Protein AF-A0A669QR61-F1 (afdb_monomer)

Organism: Phasianus colchicus (NCBI:txid9054)

Structure (mmCIF, N/CA/C/O backbone):
data_AF-A0A669QR61-F1
#
_entry.id   AF-A0A669QR61-F1
#
loop_
_atom_site.group_PDB
_atom_site.id
_atom_site.type_symbol
_atom_site.label_atom_id
_atom_site.label_alt_id
_atom_site.label_comp_id
_atom_site.label_asym_id
_atom_site.label_entity_id
_atom_site.label_seq_id
_atom_site.pdbx_PDB_ins_code
_atom_site.Cartn_x
_atom_site.Cartn_y
_atom_site.Cartn_z
_atom_site.occupancy
_atom_site.B_iso_or_equiv
_atom_site.auth_seq_id
_atom_site.auth_comp_id
_atom_site.auth_asym_id
_atom_site.auth_atom_id
_atom_site.pdbx_PDB_model_num
ATOM 1 N N . THR A 1 1 ? 29.433 -6.232 -8.428 1.00 53.47 1 THR A N 1
ATOM 2 C CA . THR A 1 1 ? 29.428 -6.286 -6.948 1.00 53.47 1 THR A CA 1
ATOM 3 C C . THR A 1 1 ? 30.011 -5.056 -6.243 1.00 53.47 1 THR A C 1
ATOM 5 O O . THR A 1 1 ? 29.269 -4.461 -5.476 1.00 53.47 1 THR A O 1
ATOM 8 N N . ARG A 1 2 ? 31.266 -4.589 -6.436 1.00 50.25 2 ARG A N 1
ATOM 9 C CA . ARG A 1 2 ? 31.785 -3.406 -5.677 1.00 50.25 2 ARG A CA 1
ATOM 10 C C . ARG A 1 2 ? 31.185 -2.045 -6.102 1.00 50.25 2 ARG A C 1
ATOM 12 O O . ARG A 1 2 ? 30.952 -1.204 -5.244 1.00 50.25 2 ARG A O 1
ATOM 19 N N . HIS A 1 3 ? 30.870 -1.848 -7.385 1.00 53.69 3 HIS A N 1
ATOM 20 C CA . HIS A 1 3 ? 30.263 -0.598 -7.882 1.00 53.69 3 HIS A CA 1
ATOM 21 C C . HIS A 1 3 ? 28.772 -0.436 -7.538 1.00 53.69 3 HIS A C 1
ATOM 23 O O . HIS A 1 3 ? 28.269 0.679 -7.498 1.00 53.69 3 HIS A O 1
ATOM 29 N N . GLU A 1 4 ? 28.076 -1.528 -7.229 1.00 57.81 4 GLU A N 1
ATOM 30 C CA . GLU A 1 4 ? 26.629 -1.519 -6.972 1.00 57.81 4 GLU A CA 1
ATOM 31 C C . GLU A 1 4 ? 26.339 -1.061 -5.535 1.00 57.81 4 GLU A C 1
ATOM 33 O O . GLU A 1 4 ? 25.411 -0.300 -5.290 1.00 57.81 4 GLU A O 1
ATOM 38 N N . ASN A 1 5 ? 27.223 -1.398 -4.592 1.00 53.94 5 ASN A N 1
ATOM 39 C CA . ASN A 1 5 ? 27.106 -1.006 -3.185 1.00 53.94 5 ASN A CA 1
ATOM 40 C C . ASN A 1 5 ? 27.369 0.493 -2.926 1.00 53.94 5 ASN A C 1
ATOM 42 O O . ASN A 1 5 ? 26.821 1.055 -1.980 1.00 53.94 5 ASN A O 1
ATOM 46 N N . ILE A 1 6 ? 28.169 1.156 -3.770 1.00 61.19 6 ILE A N 1
ATOM 47 C CA . ILE A 1 6 ? 28.510 2.584 -3.627 1.00 61.19 6 ILE A CA 1
ATOM 48 C C . ILE A 1 6 ? 27.330 3.506 -3.969 1.00 61.19 6 ILE A C 1
ATOM 50 O O . ILE A 1 6 ? 27.200 4.566 -3.363 1.00 61.19 6 ILE A O 1
ATOM 54 N N . PHE A 1 7 ? 26.444 3.099 -4.885 1.00 58.19 7 PHE A N 1
ATOM 55 C CA . PHE A 1 7 ? 25.254 3.881 -5.248 1.00 58.19 7 PHE A CA 1
ATOM 56 C C . PHE A 1 7 ? 24.039 3.555 -4.362 1.00 58.19 7 PHE A C 1
ATOM 58 O O . PHE A 1 7 ? 23.192 4.412 -4.114 1.00 58.19 7 PHE A O 1
ATOM 65 N N . ILE A 1 8 ? 23.985 2.335 -3.816 1.00 65.56 8 ILE A N 1
ATOM 66 C CA . ILE A 1 8 ? 22.932 1.903 -2.886 1.00 65.56 8 ILE A CA 1
ATOM 67 C C . ILE A 1 8 ? 23.012 2.669 -1.561 1.00 65.56 8 ILE A C 1
ATOM 69 O O . ILE A 1 8 ? 21.974 3.041 -1.020 1.00 65.56 8 ILE A O 1
ATOM 73 N N . PHE A 1 9 ? 24.214 2.952 -1.048 1.00 68.50 9 PHE A N 1
ATOM 74 C CA . PHE A 1 9 ? 24.390 3.646 0.233 1.00 68.50 9 PHE A CA 1
ATOM 75 C C . PHE A 1 9 ? 23.688 5.017 0.304 1.00 68.50 9 PHE A C 1
ATOM 77 O O . PHE A 1 9 ? 22.852 5.198 1.191 1.00 68.50 9 PHE A O 1
ATOM 84 N N . PRO A 1 10 ? 23.933 5.971 -0.617 1.00 71.81 10 PRO A N 1
ATOM 85 C CA . PRO A 1 10 ? 23.260 7.267 -0.578 1.00 71.81 10 PRO A CA 1
ATOM 86 C C . PRO A 1 10 ? 21.750 7.133 -0.801 1.00 71.81 10 PRO A C 1
ATOM 88 O O . PRO A 1 10 ? 20.978 7.710 -0.041 1.00 71.81 10 PRO A O 1
ATOM 91 N N . VAL A 1 11 ? 21.303 6.318 -1.763 1.00 70.00 11 VAL A N 1
ATOM 92 C CA . VAL A 1 11 ? 19.867 6.093 -2.025 1.00 70.00 11 VAL A CA 1
ATOM 93 C C . VAL A 1 11 ? 19.151 5.545 -0.788 1.00 70.00 11 VAL A C 1
ATOM 95 O O . VAL A 1 11 ? 18.069 6.011 -0.429 1.00 70.00 11 VAL A O 1
ATOM 98 N N . THR A 1 12 ? 19.776 4.606 -0.082 1.00 75.31 12 THR A N 1
ATOM 99 C CA . THR A 1 12 ? 19.224 4.014 1.142 1.00 75.31 12 THR A CA 1
ATOM 100 C C . THR A 1 12 ? 19.148 5.042 2.268 1.00 75.31 12 THR A C 1
ATOM 102 O O . THR A 1 12 ? 18.155 5.085 2.994 1.00 75.31 12 THR A O 1
ATOM 105 N N . VAL A 1 13 ? 20.152 5.912 2.398 1.00 81.56 13 VAL A N 1
ATOM 106 C CA . VAL A 1 13 ? 20.145 7.001 3.385 1.00 81.56 13 VAL A CA 1
ATOM 107 C C . VAL A 1 13 ? 19.029 8.004 3.083 1.00 81.56 13 VAL A C 1
ATOM 109 O O . VAL A 1 13 ? 18.241 8.310 3.975 1.00 81.56 13 VAL A O 1
ATOM 112 N N . PHE A 1 14 ? 18.880 8.444 1.831 1.00 77.62 14 PHE A N 1
ATOM 113 C CA . PHE A 1 14 ? 17.790 9.343 1.427 1.00 77.62 14 PHE A CA 1
ATOM 114 C C . PHE A 1 14 ? 16.406 8.727 1.666 1.00 77.62 14 PHE A C 1
ATOM 116 O O . PHE A 1 14 ? 15.510 9.403 2.172 1.00 77.62 14 PHE A O 1
ATOM 123 N N . THR A 1 15 ? 16.238 7.436 1.375 1.00 77.44 15 THR A N 1
ATOM 124 C CA . THR A 1 15 ? 14.963 6.733 1.589 1.00 77.44 15 THR A CA 1
ATOM 125 C C . THR A 1 15 ? 14.639 6.599 3.079 1.00 77.44 15 THR A C 1
ATOM 127 O O . THR A 1 15 ? 13.498 6.820 3.478 1.00 77.44 15 THR A O 1
ATOM 130 N N . ASN A 1 16 ? 15.637 6.315 3.924 1.00 81.31 16 ASN A N 1
ATOM 131 C CA . ASN A 1 16 ? 15.458 6.262 5.377 1.00 81.31 16 ASN A CA 1
ATOM 132 C C . ASN A 1 16 ? 15.125 7.637 5.973 1.00 81.31 16 ASN A C 1
ATOM 134 O O . ASN A 1 16 ? 14.221 7.741 6.798 1.00 81.31 16 ASN A O 1
ATOM 138 N N . ILE A 1 17 ? 15.795 8.707 5.534 1.00 85.19 17 ILE A N 1
ATOM 139 C CA . ILE A 1 17 ? 15.485 10.076 5.982 1.00 85.19 17 ILE A CA 1
ATOM 140 C C . ILE A 1 17 ? 14.067 10.479 5.543 1.00 85.19 17 ILE A C 1
ATOM 142 O O . ILE A 1 17 ? 13.308 11.056 6.330 1.00 85.19 17 ILE A O 1
ATOM 146 N N . GLY A 1 18 ? 13.679 10.125 4.313 1.00 80.69 18 GLY A N 1
ATOM 147 C CA . GLY A 1 18 ? 12.317 10.307 3.815 1.00 80.69 18 GLY A CA 1
ATOM 148 C C . GLY A 1 18 ? 11.294 9.555 4.667 1.00 80.69 18 GLY A C 1
ATOM 149 O O . GLY A 1 18 ? 10.307 10.143 5.105 1.00 80.69 18 GLY A O 1
ATOM 150 N N . ALA A 1 19 ? 11.571 8.290 4.993 1.00 78.25 19 ALA A N 1
ATOM 151 C CA . ALA A 1 19 ? 10.719 7.478 5.857 1.00 78.25 19 ALA A CA 1
ATOM 152 C C . ALA A 1 19 ? 10.550 8.107 7.249 1.00 78.25 19 ALA A C 1
ATOM 154 O O . ALA A 1 19 ? 9.427 8.220 7.734 1.00 78.25 19 ALA A O 1
ATOM 155 N N . LEU A 1 20 ? 11.630 8.594 7.865 1.00 82.88 20 LEU A N 1
ATOM 156 C CA . LEU A 1 20 ? 11.567 9.281 9.159 1.00 82.88 20 LEU A CA 1
ATOM 157 C C . LEU A 1 20 ? 10.708 10.549 9.097 1.00 82.88 20 LEU A C 1
ATOM 159 O O . LEU A 1 20 ? 9.864 10.762 9.968 1.00 82.88 20 LEU A O 1
ATOM 163 N N . THR A 1 21 ? 10.869 11.355 8.046 1.00 82.25 21 THR A N 1
ATOM 164 C CA . THR A 1 21 ? 10.063 12.569 7.843 1.00 82.25 21 THR A CA 1
ATOM 165 C C . THR A 1 21 ? 8.577 12.229 7.737 1.00 82.25 21 THR A C 1
ATOM 167 O O . THR A 1 21 ? 7.747 12.869 8.384 1.00 82.25 21 THR A O 1
ATOM 170 N N . ILE A 1 22 ? 8.237 11.183 6.981 1.00 82.31 22 ILE A N 1
ATOM 171 C CA . ILE A 1 22 ? 6.857 10.711 6.817 1.00 82.31 22 ILE A CA 1
ATOM 172 C C . ILE A 1 22 ? 6.283 10.235 8.158 1.00 82.31 22 ILE A C 1
ATOM 174 O O . ILE A 1 22 ? 5.178 10.641 8.508 1.00 82.31 22 ILE A O 1
ATOM 178 N N . LEU A 1 23 ? 7.043 9.454 8.935 1.00 80.31 23 LEU A N 1
ATOM 179 C CA . LEU A 1 23 ? 6.626 8.928 10.244 1.00 80.31 23 LEU A CA 1
ATOM 180 C C . LEU A 1 23 ? 6.312 10.036 11.260 1.00 80.31 23 LEU A C 1
ATOM 182 O O . LEU A 1 23 ? 5.326 9.956 12.001 1.00 80.31 23 LEU A O 1
ATOM 186 N N . ILE A 1 24 ? 7.157 11.067 11.311 1.00 84.19 24 ILE A N 1
ATOM 187 C CA . ILE A 1 24 ? 6.979 12.205 12.222 1.00 84.19 24 ILE A CA 1
ATOM 188 C C . ILE A 1 24 ? 5.772 13.034 11.779 1.00 84.19 24 ILE A C 1
ATOM 190 O O . ILE A 1 24 ? 4.916 13.380 12.595 1.00 84.19 24 ILE A O 1
ATOM 194 N N . SER A 1 25 ? 5.660 13.287 10.475 1.00 81.94 25 SER A N 1
ATOM 195 C CA . SER A 1 25 ? 4.587 14.104 9.912 1.00 81.94 25 SER A CA 1
ATOM 196 C C . SER A 1 25 ? 3.224 13.413 10.064 1.00 81.94 25 SER A C 1
ATOM 198 O O . SER A 1 25 ? 2.237 14.066 10.406 1.00 81.94 25 SER A O 1
ATOM 200 N N . SER A 1 26 ? 3.147 12.091 9.877 1.00 80.19 26 SER A N 1
ATOM 201 C CA . SER A 1 26 ? 1.897 11.338 10.044 1.00 80.19 26 SER A CA 1
ATOM 202 C C . SER A 1 26 ? 1.437 11.292 11.505 1.00 80.19 26 SER A C 1
ATOM 204 O O . SER A 1 26 ? 0.236 11.326 11.774 1.00 80.19 26 SER A O 1
ATOM 206 N N . ARG A 1 27 ? 2.374 11.262 12.465 1.00 78.19 27 ARG A N 1
ATOM 207 C CA . ARG A 1 27 ? 2.067 11.356 13.905 1.00 78.19 27 ARG A CA 1
ATOM 208 C C . ARG A 1 27 ? 1.606 12.751 14.315 1.00 78.19 27 ARG A C 1
ATOM 210 O O . ARG A 1 27 ? 0.655 12.856 15.083 1.00 78.19 27 ARG A O 1
ATOM 217 N N . LEU A 1 28 ? 2.238 13.799 13.784 1.00 82.69 28 LEU A N 1
ATOM 218 C CA . LEU A 1 28 ? 1.804 15.188 13.977 1.00 82.69 28 LEU A CA 1
ATOM 219 C C . LEU A 1 28 ? 0.378 15.392 13.471 1.00 82.69 28 LEU A C 1
ATOM 221 O O . LEU A 1 28 ? -0.448 15.954 14.187 1.00 82.69 28 LEU A O 1
ATOM 225 N N . LEU A 1 29 ? 0.065 14.862 12.286 1.00 77.56 29 LEU A N 1
ATOM 226 C CA . LEU A 1 29 ? -1.304 14.841 11.781 1.00 77.56 29 LEU A CA 1
ATOM 227 C C . LEU A 1 29 ? -2.243 14.081 12.709 1.00 77.56 29 LEU A C 1
ATOM 229 O O . LEU A 1 29 ? -3.315 14.590 12.983 1.00 77.56 29 LEU A O 1
ATOM 233 N N . CYS A 1 30 ? -1.864 12.902 13.210 1.00 71.19 30 CYS A N 1
ATOM 234 C CA . CYS A 1 30 ? -2.707 12.141 14.136 1.00 71.19 30 CYS A CA 1
ATOM 235 C C . CYS A 1 30 ? -2.998 12.924 15.427 1.00 71.19 30 CYS A C 1
ATOM 237 O O . CYS A 1 30 ? -4.131 12.917 15.899 1.00 71.19 30 CYS A O 1
ATOM 239 N N . GLY A 1 31 ? -2.002 13.628 15.975 1.00 74.00 31 GLY A N 1
ATOM 240 C CA . GLY A 1 31 ? -2.170 14.476 17.158 1.00 74.00 31 GLY A CA 1
ATOM 241 C C . GLY A 1 31 ? -3.054 15.696 16.890 1.00 74.00 31 GLY A C 1
ATOM 242 O O . GLY A 1 31 ? -3.959 15.988 17.668 1.00 74.00 31 GLY A O 1
ATOM 243 N N . TRP A 1 32 ? -2.851 16.368 15.755 1.00 71.81 32 TRP A N 1
ATOM 244 C CA . TRP A 1 32 ? -3.702 17.479 15.321 1.00 71.81 32 TRP A CA 1
ATOM 245 C C . TRP A 1 32 ? -5.141 17.028 15.040 1.00 71.81 32 TRP A C 1
ATOM 247 O O . TRP A 1 32 ? -6.105 17.696 15.405 1.00 71.81 32 TRP A O 1
ATOM 257 N N . TYR A 1 33 ? -5.288 15.865 14.415 1.00 67.75 33 TYR A N 1
ATOM 258 C CA . TYR A 1 33 ? -6.562 15.265 14.054 1.00 67.75 33 TYR A CA 1
ATOM 259 C C . TYR A 1 33 ? -7.346 14.809 15.291 1.00 67.75 33 TYR A C 1
ATOM 261 O O . TYR A 1 33 ? -8.545 15.062 15.372 1.00 67.75 33 TYR A O 1
AT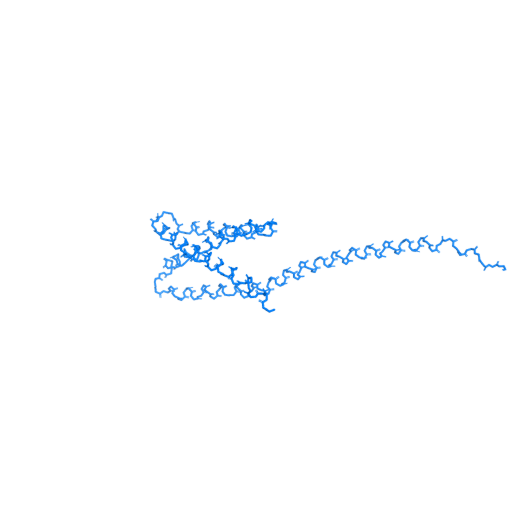OM 269 N N . ALA A 1 34 ? -6.675 14.223 16.290 1.00 64.94 34 ALA A N 1
ATOM 270 C CA . ALA A 1 34 ? -7.278 13.895 17.584 1.00 64.94 34 ALA A CA 1
ATOM 271 C C . ALA A 1 34 ? -7.785 15.148 18.319 1.00 64.94 34 ALA A C 1
ATOM 273 O O . ALA A 1 34 ? -8.842 15.115 18.943 1.00 64.94 34 ALA A O 1
ATOM 274 N N . ASN A 1 35 ? -7.069 16.271 18.191 1.00 69.56 35 ASN A N 1
ATOM 275 C CA . ASN A 1 35 ? -7.470 17.549 18.776 1.00 69.56 35 ASN A CA 1
ATOM 276 C C . ASN A 1 35 ? -8.667 18.199 18.061 1.00 69.56 35 ASN A C 1
ATOM 278 O O . ASN A 1 35 ? -9.338 19.049 18.640 1.00 69.56 35 ASN A O 1
ATOM 282 N N . LEU A 1 36 ? -8.943 17.831 16.805 1.00 58.78 36 LEU A N 1
ATOM 283 C CA . LEU A 1 36 ? -9.981 18.502 16.032 1.00 58.78 36 LEU A CA 1
ATOM 284 C C . LEU A 1 36 ? -11.399 18.113 16.443 1.00 58.78 36 LEU A C 1
ATOM 286 O O . LEU A 1 36 ? -12.259 18.948 16.228 1.00 58.78 36 LEU A O 1
ATOM 290 N N . HIS A 1 37 ? -11.665 16.941 17.040 1.00 56.78 37 HIS A N 1
ATOM 291 C CA . HIS A 1 37 ? -12.984 16.526 17.583 1.00 56.78 37 HIS A CA 1
ATOM 292 C C . HIS A 1 37 ? -14.220 16.897 16.713 1.00 56.78 37 HIS A C 1
ATOM 294 O O . HIS A 1 37 ? -15.345 17.005 17.201 1.00 56.78 37 HIS A O 1
ATOM 300 N N . LEU A 1 38 ? -14.018 17.127 15.411 1.00 47.25 38 LEU A N 1
ATOM 301 C CA . LEU A 1 38 ? -14.941 17.842 14.537 1.00 47.25 38 LEU A CA 1
ATOM 302 C C . LEU A 1 38 ? -15.287 16.932 13.374 1.00 47.25 38 LEU A C 1
ATOM 304 O O . LEU A 1 38 ? -14.495 16.725 12.457 1.00 47.25 38 LEU A O 1
ATOM 308 N N . THR A 1 39 ? -16.535 16.470 13.420 1.00 51.50 39 THR A N 1
ATOM 309 C CA . THR A 1 39 ? -17.242 15.638 12.438 1.00 51.50 39 THR A CA 1
ATOM 310 C C . THR A 1 39 ? -16.823 14.168 12.414 1.00 51.50 39 THR A C 1
ATOM 312 O O . THR A 1 39 ? -15.686 13.818 12.702 1.00 51.50 39 THR A O 1
ATOM 315 N N . LYS A 1 40 ? -17.794 13.284 12.134 1.00 59.78 40 LYS A N 1
ATOM 316 C CA . LYS A 1 40 ? -17.652 11.821 12.210 1.00 59.78 40 LYS A CA 1
ATOM 317 C C . LYS A 1 40 ? -16.335 11.370 11.570 1.00 59.78 40 LYS A C 1
ATOM 319 O O . LYS A 1 40 ? -16.193 11.480 10.353 1.00 59.78 40 LYS A O 1
ATOM 324 N N . THR A 1 41 ? -15.435 10.792 12.369 1.00 65.62 41 THR A N 1
ATOM 325 C CA . THR A 1 41 ? -14.126 10.231 11.974 1.00 65.62 41 THR A CA 1
ATOM 326 C C . THR A 1 41 ? -14.204 9.364 10.707 1.00 65.62 41 THR A C 1
ATOM 328 O O . THR A 1 41 ? -13.289 9.339 9.887 1.00 65.62 41 THR A O 1
ATOM 331 N N . ILE A 1 42 ? -15.358 8.727 10.494 1.00 67.12 42 ILE A N 1
ATOM 332 C CA . ILE A 1 42 ? -15.708 7.923 9.316 1.00 67.12 42 ILE A CA 1
ATOM 333 C C . ILE A 1 42 ? -15.662 8.714 7.990 1.00 67.12 42 ILE A C 1
ATOM 335 O O . ILE A 1 42 ? -15.241 8.176 6.964 1.00 67.12 42 ILE A O 1
ATOM 339 N N . HIS A 1 43 ? -16.080 9.983 7.971 1.00 75.69 43 HIS A N 1
ATOM 340 C CA . HIS A 1 43 ? -16.152 10.773 6.736 1.00 75.69 43 HIS A CA 1
ATOM 341 C C . HIS A 1 43 ? -14.759 11.166 6.231 1.00 75.69 43 HIS A C 1
ATOM 343 O O . HIS A 1 43 ? -14.463 11.073 5.042 1.00 75.69 43 HIS A O 1
ATOM 349 N N . LEU A 1 44 ? -13.873 11.544 7.149 1.00 71.00 44 LEU A N 1
ATOM 350 C CA . LEU A 1 44 ? -12.477 11.853 6.846 1.00 71.00 44 LEU A CA 1
ATOM 351 C C . LEU A 1 44 ? -11.687 10.603 6.442 1.00 71.00 44 LEU A C 1
ATOM 353 O O . LEU A 1 44 ? -10.920 10.674 5.486 1.00 71.00 44 LEU A O 1
ATOM 357 N N . LEU A 1 45 ? -11.940 9.450 7.073 1.00 74.31 45 LEU A N 1
ATOM 358 C CA . LEU A 1 45 ? -11.374 8.165 6.641 1.00 74.31 45 LEU A CA 1
ATOM 359 C C . LEU A 1 45 ? -11.753 7.845 5.184 1.00 74.31 45 LEU A C 1
ATOM 361 O O . LEU A 1 45 ? -10.916 7.426 4.388 1.00 74.31 45 LEU A O 1
ATOM 365 N N . THR A 1 46 ? -13.013 8.080 4.814 1.00 81.06 46 THR A N 1
ATOM 366 C CA . THR A 1 46 ? -13.484 7.848 3.441 1.00 81.06 46 THR A CA 1
ATOM 367 C C . THR A 1 46 ? -12.788 8.785 2.451 1.00 81.06 46 THR A C 1
ATOM 369 O O . THR A 1 46 ? -12.351 8.337 1.394 1.00 81.06 46 THR A O 1
ATOM 372 N N . MET A 1 47 ? -12.614 10.062 2.810 1.00 82.38 47 MET A N 1
ATOM 373 C CA . MET A 1 47 ? -11.908 11.050 1.984 1.00 82.38 47 MET A CA 1
ATOM 374 C C . MET A 1 47 ? -10.427 10.707 1.763 1.00 82.38 47 MET A C 1
ATOM 376 O O . MET A 1 47 ? -9.910 10.894 0.662 1.00 82.38 47 MET A O 1
ATOM 380 N N . THR A 1 48 ? -9.718 10.194 2.774 1.00 80.81 48 THR A N 1
ATOM 381 C CA . THR A 1 48 ? -8.306 9.818 2.595 1.00 80.81 48 THR A CA 1
ATOM 382 C C . THR A 1 48 ? -8.157 8.543 1.772 1.00 80.81 48 THR A C 1
ATOM 384 O O . THR A 1 48 ? -7.261 8.467 0.931 1.00 80.81 48 THR A O 1
ATOM 387 N N . ILE A 1 49 ? -9.052 7.565 1.942 1.00 83.81 49 ILE A N 1
ATOM 388 C CA . ILE A 1 49 ? -9.048 6.329 1.146 1.00 83.81 49 ILE A CA 1
ATOM 389 C C . ILE A 1 49 ? -9.299 6.636 -0.335 1.00 83.81 49 ILE A C 1
ATOM 391 O O . ILE A 1 49 ? -8.574 6.127 -1.190 1.00 83.81 49 ILE A O 1
ATOM 395 N N . THR A 1 50 ? -10.263 7.503 -0.658 1.00 86.88 50 THR A N 1
ATOM 396 C CA . THR A 1 50 ? -10.530 7.881 -2.056 1.00 86.88 50 THR A CA 1
ATOM 397 C C . THR A 1 50 ? -9.354 8.633 -2.681 1.00 86.88 50 THR A C 1
ATOM 399 O O . THR A 1 50 ? -9.007 8.360 -3.832 1.00 86.88 50 THR A O 1
ATOM 402 N N . LEU A 1 51 ? -8.676 9.509 -1.931 1.00 84.50 51 LEU A N 1
ATOM 403 C CA . LEU A 1 51 ? -7.448 10.183 -2.378 1.00 84.50 51 LEU A CA 1
ATOM 404 C C . LEU A 1 51 ? -6.305 9.194 -2.666 1.00 84.50 51 LEU A C 1
ATOM 406 O O . LEU A 1 51 ? -5.638 9.303 -3.699 1.00 84.50 51 LEU A O 1
ATOM 410 N N . ILE A 1 52 ? -6.101 8.207 -1.789 1.00 83.56 52 ILE A N 1
ATOM 411 C CA . ILE A 1 52 ? -5.089 7.146 -1.938 1.00 83.56 52 ILE A CA 1
ATOM 412 C C . ILE A 1 52 ? -5.377 6.303 -3.187 1.00 83.56 52 ILE A C 1
ATOM 414 O O . ILE A 1 52 ? -4.479 6.083 -4.003 1.00 83.56 52 ILE A O 1
ATOM 418 N N . SER A 1 53 ? -6.628 5.879 -3.382 1.00 83.12 53 SER A N 1
ATOM 419 C CA . SER A 1 53 ? -7.039 5.103 -4.558 1.00 83.12 53 SER A CA 1
ATOM 420 C C . SER A 1 53 ? -6.908 5.895 -5.860 1.00 83.12 53 SER A C 1
ATOM 422 O O . SER A 1 53 ? -6.413 5.365 -6.854 1.00 83.12 53 SER A O 1
ATOM 424 N N . THR A 1 54 ? -7.289 7.174 -5.853 1.00 84.50 54 THR A N 1
ATOM 425 C CA . THR A 1 54 ? -7.173 8.046 -7.033 1.00 84.50 54 THR A CA 1
ATOM 426 C C . THR A 1 54 ? -5.708 8.266 -7.408 1.00 84.50 54 THR A C 1
ATOM 428 O O . THR A 1 54 ? -5.344 8.171 -8.579 1.00 84.50 54 THR A O 1
ATOM 431 N N . SER A 1 55 ? -4.841 8.474 -6.413 1.00 77.94 55 SER A N 1
ATOM 432 C CA . SER A 1 55 ? -3.394 8.618 -6.629 1.00 77.94 55 SER A CA 1
ATOM 433 C C . SER A 1 55 ? -2.780 7.353 -7.237 1.00 77.94 55 SER A C 1
ATOM 435 O O . SER A 1 55 ? -1.909 7.442 -8.100 1.00 77.94 55 SER A O 1
ATOM 437 N N . LEU A 1 56 ? -3.270 6.173 -6.843 1.00 74.25 56 LEU A N 1
ATOM 438 C CA . LEU A 1 56 ? -2.807 4.895 -7.380 1.00 74.25 56 LEU A CA 1
ATOM 439 C C . LEU A 1 56 ? -3.226 4.676 -8.844 1.00 74.25 56 LEU A C 1
ATOM 441 O O . LEU A 1 56 ? -2.450 4.115 -9.613 1.00 74.25 56 LEU A O 1
ATOM 445 N N . MET A 1 57 ? -4.405 5.155 -9.259 1.00 76.75 57 MET A N 1
ATOM 446 C CA . MET A 1 57 ? -4.792 5.153 -10.681 1.00 76.75 57 MET A CA 1
ATOM 447 C C . MET A 1 57 ? -4.007 6.165 -11.519 1.00 76.75 57 MET A C 1
ATOM 449 O O . MET A 1 57 ? -3.865 5.971 -12.723 1.00 76.75 57 MET A O 1
ATOM 453 N N . LEU A 1 58 ? -3.484 7.228 -10.904 1.00 72.88 58 LEU A N 1
ATOM 454 C CA . LEU A 1 58 ? -2.701 8.248 -11.600 1.00 72.88 58 LEU A CA 1
ATOM 455 C C . LEU A 1 58 ? -1.228 7.841 -11.796 1.00 72.88 58 LEU A C 1
ATOM 457 O O . LEU A 1 58 ? -0.562 8.355 -12.693 1.00 72.88 58 LEU A O 1
ATOM 461 N N . LEU A 1 59 ? -0.732 6.877 -11.010 1.00 66.44 59 LEU A N 1
ATOM 462 C CA . LEU A 1 59 ? 0.611 6.295 -11.138 1.00 66.44 59 LEU A CA 1
ATOM 463 C C . LEU A 1 59 ? 0.948 5.766 -12.549 1.00 66.44 59 LEU A C 1
ATOM 465 O O . LEU A 1 59 ? 1.997 6.146 -13.064 1.00 66.44 59 LEU A O 1
ATOM 469 N N . PRO A 1 60 ? 0.111 4.939 -13.213 1.00 66.25 60 PRO A N 1
ATOM 470 C CA . PRO A 1 60 ? 0.383 4.464 -14.575 1.00 66.25 60 PRO A CA 1
ATOM 471 C C . PRO A 1 60 ? 0.346 5.567 -15.647 1.00 66.25 60 PRO A C 1
ATOM 473 O O . PRO A 1 60 ? 0.761 5.317 -16.775 1.00 66.25 60 PRO A O 1
ATOM 476 N N . LEU A 1 61 ? -0.136 6.772 -15.320 1.00 63.53 61 LEU A N 1
ATOM 477 C CA . LEU A 1 61 ? -0.207 7.912 -16.241 1.00 63.53 61 LEU A CA 1
ATOM 478 C C . LEU A 1 61 ? 0.995 8.871 -16.098 1.00 63.53 61 LEU A C 1
ATOM 480 O O . LEU A 1 61 ? 1.219 9.729 -16.953 1.00 63.53 61 LEU A O 1
ATOM 484 N N . ALA A 1 62 ? 1.781 8.745 -15.025 1.00 65.88 62 ALA A N 1
ATOM 485 C CA . ALA A 1 62 ? 2.885 9.648 -14.723 1.00 65.88 62 ALA A CA 1
ATOM 486 C C . ALA A 1 62 ? 4.176 9.250 -15.467 1.00 65.88 62 ALA A C 1
ATOM 488 O O . ALA A 1 62 ? 4.889 8.340 -15.060 1.00 65.88 62 ALA A O 1
ATOM 489 N N . ASN A 1 63 ? 4.524 9.996 -16.521 1.00 69.06 63 ASN A N 1
ATOM 490 C CA . ASN A 1 63 ? 5.742 9.774 -17.321 1.00 69.06 63 ASN A CA 1
ATOM 491 C C . ASN A 1 63 ? 7.031 10.403 -16.737 1.00 69.06 63 ASN A C 1
ATOM 493 O O . ASN A 1 63 ? 8.103 10.238 -17.312 1.00 69.06 63 ASN A O 1
ATOM 497 N N . ASN A 1 64 ? 6.960 11.129 -15.610 1.00 78.25 64 ASN A N 1
ATOM 498 C CA . ASN A 1 64 ? 8.090 11.886 -15.048 1.00 78.25 64 ASN A CA 1
ATOM 499 C C . ASN A 1 64 ? 8.521 11.370 -13.663 1.00 78.25 64 ASN A C 1
ATOM 501 O O . ASN A 1 64 ? 7.708 11.314 -12.737 1.00 78.25 64 ASN A O 1
ATOM 505 N N . TYR A 1 65 ? 9.824 11.106 -13.487 1.00 73.00 65 TYR A N 1
ATOM 506 C CA . TYR A 1 65 ? 10.416 10.621 -12.227 1.00 73.00 65 TYR A CA 1
ATOM 507 C C . TYR A 1 65 ? 10.174 11.554 -11.031 1.00 73.00 65 TYR A C 1
ATOM 509 O O . TYR A 1 65 ? 9.847 11.090 -9.941 1.00 73.00 65 TYR A O 1
ATOM 517 N N . LEU A 1 66 ? 10.298 12.872 -11.231 1.00 73.19 66 LEU A N 1
ATOM 518 C CA . LEU A 1 66 ? 10.075 13.866 -10.173 1.00 73.19 66 LEU A CA 1
ATOM 519 C C . LEU A 1 66 ? 8.623 13.883 -9.692 1.00 73.19 66 LEU A C 1
ATOM 521 O O . LEU A 1 66 ? 8.370 13.911 -8.490 1.00 73.19 66 LEU A O 1
ATOM 525 N N . SER A 1 67 ? 7.667 13.822 -10.622 1.00 74.81 67 SER A N 1
ATOM 526 C CA . SER A 1 67 ? 6.247 13.749 -10.282 1.00 74.81 67 SER A CA 1
ATOM 527 C C . SER A 1 67 ? 5.958 12.480 -9.487 1.00 74.81 67 SER A C 1
ATOM 529 O O . SER A 1 67 ? 5.343 12.553 -8.428 1.00 74.81 67 SER A O 1
ATOM 531 N N . LEU A 1 68 ? 6.472 11.334 -9.941 1.00 71.50 68 LEU A N 1
ATOM 532 C CA . LEU A 1 68 ? 6.294 10.052 -9.262 1.00 71.50 68 LEU A CA 1
ATOM 533 C C . LEU A 1 68 ? 6.844 10.073 -7.824 1.00 71.50 68 LEU A C 1
ATOM 535 O O . LEU A 1 68 ? 6.177 9.586 -6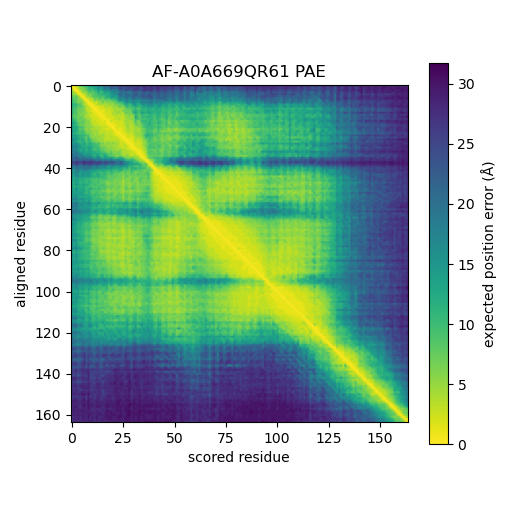.911 1.00 71.50 68 LEU A O 1
ATOM 539 N N . ALA A 1 69 ? 8.022 10.672 -7.611 1.00 76.00 69 ALA A N 1
ATOM 540 C CA . ALA A 1 69 ? 8.657 10.794 -6.297 1.00 76.00 69 ALA A CA 1
ATOM 541 C C . ALA A 1 69 ? 7.839 11.663 -5.324 1.00 76.00 69 ALA A C 1
ATOM 543 O O . ALA A 1 69 ? 7.641 11.295 -4.166 1.00 76.00 69 ALA A O 1
ATOM 544 N N . ILE A 1 70 ? 7.308 12.793 -5.799 1.00 79.25 70 ILE A N 1
ATOM 545 C CA . ILE A 1 70 ? 6.447 13.664 -4.988 1.00 79.25 70 ILE A CA 1
ATOM 546 C C . ILE A 1 70 ? 5.133 12.942 -4.655 1.00 79.25 70 ILE A C 1
ATOM 548 O O . ILE A 1 70 ? 4.731 12.904 -3.491 1.00 79.25 70 ILE A O 1
ATOM 552 N N . PHE A 1 71 ? 4.496 12.305 -5.643 1.00 78.81 71 PHE A N 1
ATOM 553 C CA . PHE A 1 71 ? 3.247 11.566 -5.438 1.00 78.81 71 PHE A CA 1
ATOM 554 C C . PHE A 1 71 ? 3.405 10.402 -4.460 1.00 78.81 71 PHE A C 1
ATOM 556 O O . PHE A 1 71 ? 2.537 10.205 -3.615 1.00 78.81 71 PHE A O 1
ATOM 563 N N . THR A 1 72 ? 4.509 9.657 -4.524 1.00 76.69 72 THR A N 1
ATOM 564 C CA . THR A 1 72 ? 4.776 8.557 -3.580 1.00 76.69 72 THR A CA 1
ATOM 565 C C . THR A 1 72 ? 5.044 9.057 -2.162 1.00 76.69 72 THR A C 1
ATOM 567 O O . THR A 1 72 ? 4.579 8.429 -1.211 1.00 76.69 72 THR A O 1
ATOM 570 N N . GLY A 1 73 ? 5.703 10.209 -2.002 1.00 79.94 73 GLY A N 1
ATOM 571 C CA . GLY A 1 73 ? 5.850 10.870 -0.701 1.00 79.94 73 GLY A CA 1
ATOM 572 C C . GLY A 1 73 ? 4.502 11.263 -0.085 1.00 79.94 73 GLY A C 1
ATOM 573 O O . GLY A 1 73 ? 4.207 10.893 1.054 1.00 79.94 73 GLY A O 1
ATOM 574 N N . PHE A 1 74 ? 3.645 11.943 -0.855 1.00 81.00 74 PHE A N 1
ATOM 575 C CA . PHE A 1 74 ? 2.287 12.295 -0.417 1.00 81.00 74 PHE A CA 1
ATOM 576 C C . PHE A 1 74 ? 1.433 11.057 -0.132 1.00 81.00 74 PHE A C 1
ATOM 578 O O . PHE A 1 74 ? 0.776 10.985 0.906 1.00 81.00 74 PHE A O 1
ATOM 585 N N . TYR A 1 75 ? 1.479 10.058 -1.011 1.00 80.75 75 TYR A N 1
ATOM 586 C CA . TYR A 1 75 ? 0.784 8.788 -0.828 1.00 80.75 75 TYR A CA 1
ATOM 587 C C . TYR A 1 75 ? 1.203 8.098 0.477 1.00 80.75 75 TYR A C 1
ATOM 589 O O . TYR A 1 75 ? 0.339 7.684 1.247 1.00 80.75 75 TYR A O 1
ATOM 597 N N . GLY A 1 76 ? 2.507 8.024 0.771 1.00 81.81 76 GLY A N 1
ATOM 598 C CA . GLY A 1 76 ? 3.026 7.425 2.004 1.00 81.81 76 GLY A CA 1
ATOM 599 C C . GLY A 1 76 ? 2.564 8.157 3.266 1.00 81.81 76 GLY A C 1
ATOM 600 O O . GLY A 1 76 ? 2.210 7.523 4.261 1.00 81.81 76 GLY A O 1
ATOM 601 N N . PHE A 1 77 ? 2.491 9.485 3.203 1.00 82.44 77 PHE A N 1
ATOM 602 C CA . PHE A 1 77 ? 1.980 10.320 4.285 1.00 82.44 77 PHE A CA 1
ATOM 603 C C . PHE A 1 77 ? 0.484 10.098 4.551 1.00 82.44 77 PHE A C 1
ATOM 605 O O . PHE A 1 77 ? 0.107 9.768 5.678 1.00 82.44 77 PHE A O 1
ATOM 612 N N . PHE A 1 78 ? -0.362 10.185 3.518 1.00 82.19 78 PHE A N 1
ATOM 613 C CA . PHE A 1 78 ? -1.804 9.931 3.642 1.00 82.19 78 PHE A CA 1
ATOM 614 C C . PHE A 1 78 ? -2.106 8.498 4.077 1.00 82.19 78 PHE A C 1
ATOM 616 O O . PHE A 1 78 ? -3.011 8.263 4.884 1.00 82.19 78 PHE A O 1
ATOM 623 N N . PHE A 1 79 ? -1.339 7.538 3.564 1.00 83.38 79 PHE A N 1
ATOM 624 C CA . PHE A 1 79 ? -1.438 6.145 3.962 1.00 83.38 79 PHE A CA 1
ATOM 625 C C . PHE A 1 79 ? -1.132 5.978 5.460 1.00 83.38 79 PHE A C 1
ATOM 627 O O . PHE A 1 79 ? -1.937 5.379 6.173 1.00 83.38 79 PHE A O 1
ATOM 634 N N . GLY A 1 80 ? -0.048 6.577 5.967 1.00 82.44 80 GLY A N 1
ATOM 635 C CA . GLY A 1 80 ? 0.306 6.537 7.392 1.00 82.44 80 GLY A CA 1
ATOM 636 C C . GLY A 1 80 ? -0.774 7.126 8.307 1.00 82.44 80 GLY A C 1
ATOM 637 O O . GLY A 1 80 ? -1.128 6.518 9.318 1.00 82.44 80 GLY A O 1
ATOM 638 N N . THR A 1 81 ? -1.360 8.264 7.927 1.00 82.94 81 THR A N 1
ATOM 639 C CA . THR A 1 81 ? -2.475 8.872 8.673 1.00 82.94 81 THR A CA 1
ATOM 640 C C . THR A 1 81 ? -3.733 8.007 8.630 1.00 82.94 81 THR A C 1
ATOM 642 O O . THR A 1 81 ? -4.380 7.822 9.657 1.00 82.94 81 THR A O 1
ATOM 645 N N . THR A 1 82 ? -4.062 7.423 7.475 1.00 82.69 82 THR A N 1
ATOM 646 C CA . THR A 1 82 ? -5.229 6.536 7.327 1.00 82.69 82 THR A CA 1
ATOM 647 C C . THR A 1 82 ? -5.100 5.298 8.211 1.00 82.69 82 THR A C 1
ATOM 649 O O . THR A 1 82 ? -6.077 4.909 8.847 1.00 82.69 82 THR A O 1
ATOM 652 N N . VAL A 1 83 ? -3.900 4.709 8.311 1.00 83.25 83 VAL A N 1
ATOM 653 C CA . VAL A 1 83 ? -3.651 3.595 9.238 1.00 83.25 83 VAL A CA 1
ATOM 654 C C . VAL A 1 83 ? -3.889 4.038 10.681 1.00 83.25 83 VAL A C 1
ATOM 656 O O . VAL A 1 83 ? -4.616 3.353 11.388 1.00 83.25 83 VAL A O 1
ATOM 659 N N . ALA A 1 84 ? -3.360 5.189 11.108 1.00 82.81 84 ALA A N 1
ATOM 660 C CA . ALA A 1 84 ? -3.567 5.687 12.471 1.00 82.81 84 ALA A CA 1
ATOM 661 C C . ALA A 1 84 ? -5.058 5.903 12.801 1.00 82.81 84 ALA A C 1
ATOM 663 O O . ALA A 1 84 ? -5.533 5.419 13.826 1.00 82.81 84 ALA A O 1
ATOM 664 N N . VAL A 1 85 ? -5.812 6.540 11.898 1.00 80.31 85 VAL A N 1
ATOM 665 C CA . VAL A 1 85 ? -7.261 6.761 12.059 1.00 80.31 85 VAL A CA 1
ATOM 666 C C . VAL A 1 85 ? -8.029 5.440 12.095 1.00 80.31 85 VAL A C 1
ATOM 668 O O . VAL A 1 85 ? -8.974 5.305 12.867 1.00 80.31 85 VAL A O 1
ATOM 671 N N . HIS A 1 86 ? -7.624 4.447 11.299 1.00 80.56 86 HIS A N 1
ATOM 672 C CA . HIS A 1 86 ? -8.266 3.134 11.293 1.00 80.56 86 HIS A CA 1
ATOM 673 C C . HIS A 1 86 ? -8.169 2.442 12.659 1.00 80.56 86 HIS A C 1
ATOM 675 O O . HIS A 1 86 ? -9.155 1.888 13.136 1.00 80.56 86 HIS A O 1
ATOM 681 N N . ILE A 1 87 ? -7.004 2.532 13.311 1.00 84.06 87 ILE A N 1
ATOM 682 C CA . ILE A 1 87 ?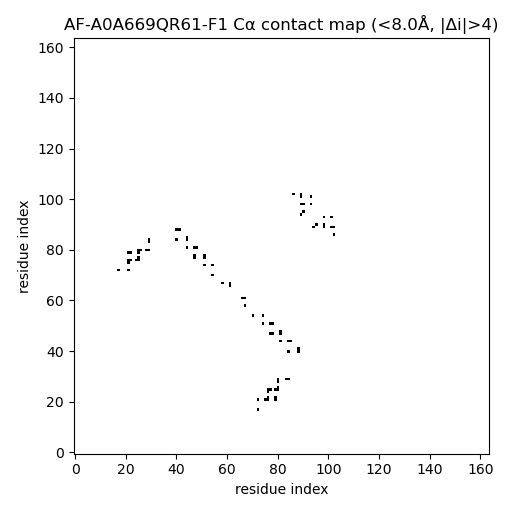 -6.791 2.011 14.666 1.00 84.06 87 ILE A CA 1
ATOM 683 C C . ILE A 1 87 ? -7.686 2.749 15.677 1.00 84.06 87 ILE A C 1
ATOM 685 O O . ILE A 1 87 ? -8.326 2.104 16.503 1.00 84.06 87 ILE A O 1
ATOM 689 N N . THR A 1 88 ? -7.792 4.080 15.583 1.00 82.56 88 THR A N 1
ATOM 690 C CA . THR A 1 88 ? -8.668 4.881 16.458 1.00 82.56 88 THR A CA 1
ATOM 691 C C . THR A 1 88 ? -10.145 4.518 16.291 1.00 82.56 88 THR A C 1
ATOM 693 O O . THR A 1 88 ? -10.825 4.268 17.281 1.00 82.56 88 THR A O 1
ATOM 696 N N . VAL A 1 89 ? -10.637 4.423 15.052 1.00 81.25 89 VAL A N 1
ATOM 697 C CA . VAL A 1 89 ? -12.035 4.047 14.769 1.00 81.25 89 VAL A CA 1
ATOM 698 C C . VAL A 1 89 ? -12.332 2.632 15.255 1.00 81.25 89 VAL A C 1
ATOM 700 O O . VAL A 1 89 ? -13.397 2.388 15.815 1.00 81.25 89 VAL A O 1
ATOM 703 N N . LEU A 1 90 ? -11.400 1.694 15.069 1.00 82.44 90 LEU A N 1
ATOM 704 C CA . LEU A 1 90 ? -11.589 0.326 15.539 1.00 82.44 90 LEU A CA 1
ATOM 705 C C . LEU A 1 90 ? -11.670 0.264 17.072 1.00 82.44 90 LEU A C 1
ATOM 707 O O . LEU A 1 90 ? -12.509 -0.465 17.597 1.00 82.44 90 LEU A O 1
ATOM 711 N N . ALA A 1 91 ? -10.862 1.064 17.776 1.00 83.62 91 ALA A N 1
ATOM 712 C CA . ALA A 1 91 ? -10.920 1.179 19.233 1.00 83.62 91 ALA A CA 1
ATOM 713 C C . ALA A 1 91 ? -12.261 1.757 19.718 1.00 83.62 91 ALA A C 1
ATOM 715 O O . ALA A 1 91 ? -12.822 1.257 20.691 1.00 83.62 91 ALA A O 1
ATOM 716 N N . GLU A 1 92 ? -12.799 2.766 19.027 1.00 82.69 92 GLU A N 1
ATOM 717 C CA . GLU A 1 92 ? -14.099 3.368 19.358 1.00 82.69 92 GLU A CA 1
ATOM 718 C C . GLU A 1 92 ? -15.285 2.428 19.084 1.00 82.69 92 GLU A C 1
ATOM 720 O O . GLU A 1 92 ? -16.247 2.420 19.849 1.00 82.69 92 GLU A O 1
ATOM 725 N N . VAL A 1 93 ? -15.237 1.639 18.003 1.00 83.25 93 VAL A N 1
ATOM 726 C CA . VAL A 1 93 ? -16.352 0.770 17.580 1.00 83.25 93 VAL A CA 1
ATOM 727 C C . VAL A 1 93 ? -16.396 -0.549 18.354 1.00 83.25 93 VAL A C 1
ATOM 729 O O . VAL A 1 93 ? -17.480 -1.004 18.712 1.00 83.25 93 VAL A O 1
ATOM 732 N N . VAL A 1 94 ? -15.243 -1.183 18.579 1.00 84.12 94 VAL A N 1
ATOM 733 C CA . VAL A 1 94 ? -15.152 -2.505 19.230 1.00 84.12 94 VAL A CA 1
ATOM 734 C C . VAL A 1 94 ? -15.036 -2.378 20.752 1.00 84.12 94 VAL A C 1
ATOM 736 O O . VAL A 1 94 ? -15.432 -3.283 21.481 1.00 84.12 94 VAL A O 1
ATOM 739 N N . GLY A 1 95 ? -14.539 -1.241 21.247 1.00 76.69 95 GLY A N 1
ATOM 740 C CA . GLY A 1 95 ? -14.225 -1.058 22.659 1.00 76.69 95 GLY A CA 1
ATOM 741 C C . GLY A 1 95 ? -12.921 -1.754 23.066 1.00 76.69 95 GLY A C 1
ATOM 742 O O . GLY A 1 95 ? -12.369 -2.591 22.352 1.00 76.69 95 GLY A O 1
ATOM 743 N N . MET A 1 96 ? -12.399 -1.387 24.239 1.00 79.75 96 MET A N 1
ATOM 744 C CA . MET A 1 96 ? -11.064 -1.806 24.690 1.00 79.75 96 MET A CA 1
ATOM 745 C C . MET A 1 96 ? -10.939 -3.313 24.983 1.00 79.75 96 MET A C 1
ATOM 747 O O . MET A 1 96 ? -9.823 -3.825 24.984 1.00 79.75 96 MET A O 1
ATOM 751 N N . SER A 1 97 ? -12.048 -4.014 25.254 1.00 85.00 97 SER A N 1
ATOM 752 C CA . SER A 1 97 ? -12.048 -5.432 25.651 1.00 85.00 97 SER A CA 1
ATOM 753 C C . SER A 1 97 ? -11.642 -6.372 24.520 1.00 85.00 97 SER A C 1
ATOM 755 O O . SER A 1 97 ? -10.916 -7.331 24.760 1.00 85.00 97 SER A O 1
ATOM 757 N N . ASP A 1 98 ? -12.070 -6.073 23.292 1.00 87.00 98 ASP A N 1
ATOM 758 C CA . ASP A 1 98 ? -11.926 -6.970 22.137 1.00 87.00 98 ASP A CA 1
ATOM 759 C C . ASP A 1 98 ? -11.081 -6.357 21.007 1.00 87.00 98 ASP A C 1
ATOM 761 O O . ASP A 1 98 ? -10.969 -6.912 19.911 1.00 87.00 98 ASP A O 1
ATOM 765 N N . PHE A 1 99 ? -10.443 -5.216 21.279 1.00 89.69 99 PHE A N 1
ATOM 766 C CA . PHE A 1 99 ? -9.648 -4.459 20.316 1.00 89.69 99 PHE A CA 1
ATOM 767 C C . PHE A 1 99 ? -8.491 -5.265 19.710 1.00 89.69 99 PHE A C 1
ATOM 769 O O . PHE A 1 99 ? -8.304 -5.246 18.495 1.00 89.69 99 PHE A O 1
ATOM 776 N N . ASP A 1 100 ? -7.743 -6.009 20.529 1.00 90.56 100 ASP A N 1
ATOM 777 C CA . ASP A 1 100 ? -6.586 -6.793 20.070 1.00 90.56 100 ASP A CA 1
ATOM 778 C C . ASP A 1 100 ? -7.018 -7.954 19.154 1.00 90.56 100 ASP A C 1
ATOM 780 O O . ASP A 1 100 ? -6.422 -8.199 18.104 1.00 90.56 100 ASP A O 1
ATOM 784 N N . SER A 1 101 ? -8.139 -8.604 19.490 1.00 93.19 101 SER A N 1
ATOM 785 C CA . SER A 1 101 ? -8.753 -9.657 18.671 1.00 93.19 101 SER A CA 1
ATOM 786 C C . SER A 1 101 ? -9.224 -9.115 17.314 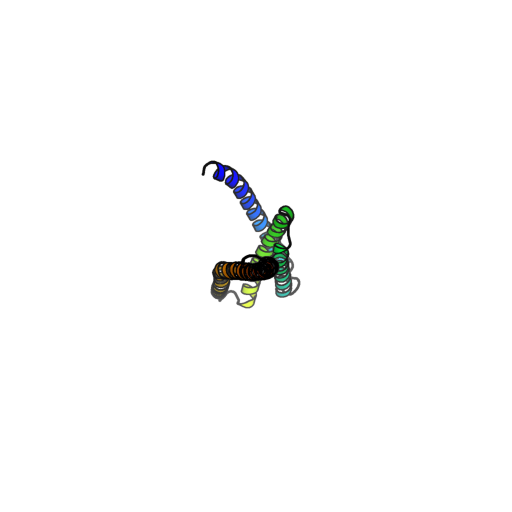1.00 93.19 101 SER A C 1
ATOM 788 O O . SER A 1 101 ? -8.921 -9.688 16.261 1.00 93.19 101 SER A O 1
ATOM 790 N N . ALA A 1 102 ? -9.897 -7.959 17.314 1.00 90.88 102 ALA A N 1
ATOM 791 C CA . ALA A 1 102 ? -10.341 -7.294 16.092 1.00 90.88 102 ALA A CA 1
ATOM 792 C C . ALA A 1 102 ? -9.165 -6.821 15.222 1.00 90.88 102 ALA A C 1
ATOM 794 O O . ALA A 1 102 ? -9.188 -7.005 14.001 1.00 90.88 102 ALA A O 1
ATOM 795 N N . LEU A 1 103 ? -8.113 -6.264 15.832 1.00 90.44 103 LEU A N 1
ATOM 796 C CA . LEU A 1 103 ? -6.884 -5.899 15.128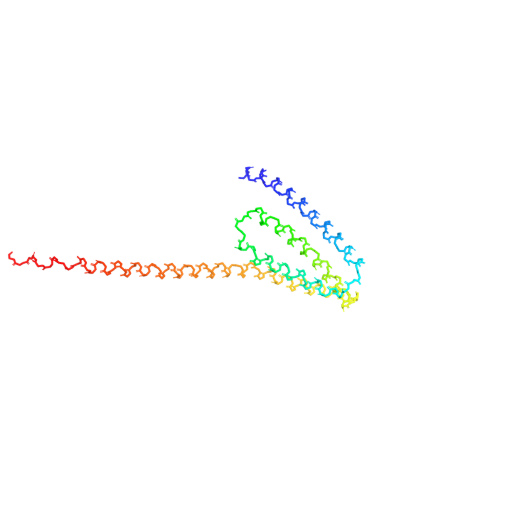 1.00 90.44 103 LEU A CA 1
ATOM 797 C C . LEU A 1 103 ? -6.187 -7.115 14.522 1.00 90.44 103 LEU A C 1
ATOM 799 O O . LEU A 1 103 ? -5.737 -7.043 13.377 1.00 90.44 103 LEU A O 1
ATOM 803 N N . GLY A 1 104 ? -6.122 -8.231 15.250 1.00 92.00 104 GLY A N 1
ATOM 804 C CA . GLY A 1 104 ? -5.561 -9.485 14.754 1.00 92.00 104 GLY A CA 1
ATOM 805 C C . GLY A 1 104 ? -6.292 -9.979 13.506 1.00 92.00 104 GLY A C 1
ATOM 806 O O . GLY A 1 104 ? -5.660 -10.247 12.479 1.00 92.00 104 GLY A O 1
ATOM 807 N N . LEU A 1 105 ? -7.628 -10.011 13.545 1.00 91.88 105 LEU A N 1
ATOM 808 C CA . LEU A 1 105 ? -8.448 -10.382 12.388 1.00 91.88 105 LEU A CA 1
ATOM 809 C C . LEU A 1 105 ? -8.261 -9.407 11.212 1.00 91.88 105 LEU A C 1
ATOM 811 O O . LEU A 1 105 ? -8.124 -9.835 10.063 1.00 91.88 105 LEU A O 1
ATOM 815 N N . PHE A 1 106 ? -8.197 -8.103 11.483 1.00 87.12 106 PHE A N 1
ATOM 816 C CA . PHE A 1 106 ? -7.942 -7.087 10.461 1.00 87.12 106 PHE A CA 1
ATOM 817 C C . PHE A 1 106 ? -6.570 -7.265 9.791 1.00 87.12 106 PHE A C 1
ATOM 819 O O . PHE A 1 106 ? -6.456 -7.196 8.563 1.00 87.12 106 PHE A O 1
ATOM 826 N N . MET A 1 107 ? -5.528 -7.551 10.574 1.00 90.25 107 MET A N 1
ATOM 827 C CA . MET A 1 107 ? -4.185 -7.815 10.054 1.00 90.25 107 MET A CA 1
ATOM 828 C C . MET A 1 107 ? -4.129 -9.101 9.221 1.00 90.25 107 MET A C 1
ATOM 830 O O . MET A 1 107 ? -3.415 -9.131 8.216 1.00 90.25 107 MET A O 1
ATOM 834 N N . LEU A 1 108 ? -4.918 -10.130 9.559 1.00 93.44 108 LEU A N 1
ATOM 835 C CA . LEU A 1 108 ? -5.060 -11.324 8.717 1.00 93.44 108 LEU A CA 1
ATOM 836 C C . LEU A 1 108 ? -5.651 -10.977 7.346 1.00 93.44 108 LEU A C 1
ATOM 838 O O . LEU A 1 108 ? -5.065 -11.340 6.325 1.00 93.44 108 LEU A O 1
ATOM 842 N N . ILE A 1 109 ? -6.752 -10.218 7.301 1.00 90.06 109 ILE A N 1
ATOM 843 C CA . ILE A 1 109 ? -7.371 -9.767 6.039 1.00 90.06 109 ILE A CA 1
ATOM 844 C C . ILE A 1 109 ? -6.371 -8.948 5.214 1.00 90.06 109 ILE A C 1
ATOM 846 O O . ILE A 1 109 ? -6.209 -9.161 4.008 1.00 90.06 109 ILE A O 1
ATOM 850 N N . ARG A 1 110 ? -5.645 -8.041 5.873 1.00 82.38 110 ARG A N 1
ATOM 851 C CA . ARG A 1 110 ? -4.606 -7.223 5.245 1.00 82.38 110 ARG A CA 1
ATOM 852 C C . ARG A 1 110 ? -3.479 -8.073 4.652 1.00 82.38 110 ARG A C 1
ATOM 854 O O . ARG A 1 110 ? -3.025 -7.791 3.542 1.00 82.38 110 ARG A O 1
ATOM 861 N N . SER A 1 111 ? -3.049 -9.111 5.365 1.00 87.88 111 SER A N 1
ATOM 862 C CA . SER A 1 111 ? -2.008 -10.040 4.917 1.00 87.88 111 SER A CA 1
ATOM 863 C C . SER A 1 111 ? -2.454 -10.871 3.711 1.00 87.88 111 SER A C 1
ATOM 865 O O . SER A 1 111 ? -1.694 -11.006 2.755 1.00 87.88 111 SER A O 1
ATOM 867 N N . ILE A 1 112 ? -3.709 -11.340 3.683 1.00 91.62 112 ILE A N 1
ATOM 868 C CA . ILE A 1 112 ? -4.283 -12.038 2.518 1.00 91.62 112 ILE A CA 1
ATOM 869 C C . ILE A 1 112 ? -4.238 -11.133 1.279 1.00 91.62 112 ILE A C 1
ATOM 871 O O . ILE A 1 112 ? -3.818 -11.575 0.211 1.00 91.62 112 ILE A O 1
ATOM 875 N N . GLY A 1 113 ? -4.587 -9.850 1.425 1.00 80.38 113 GLY A N 1
ATOM 876 C CA . GLY A 1 113 ? -4.454 -8.867 0.345 1.00 80.38 113 GLY A CA 1
ATOM 877 C C . GLY A 1 113 ? -3.005 -8.687 -0.126 1.00 80.38 113 GLY A C 1
ATOM 878 O O . GLY A 1 113 ? -2.745 -8.649 -1.328 1.00 80.38 113 GLY A O 1
ATOM 879 N N . GLY A 1 114 ? -2.050 -8.642 0.808 1.00 78.06 114 GLY A N 1
ATOM 880 C CA . GLY A 1 114 ? -0.618 -8.576 0.502 1.00 78.06 114 GLY A CA 1
ATOM 881 C C . GLY A 1 114 ? -0.086 -9.828 -0.203 1.00 78.06 114 GLY A C 1
ATOM 882 O O . GLY A 1 114 ? 0.695 -9.711 -1.143 1.00 78.06 114 GLY A O 1
ATOM 883 N N . PHE A 1 115 ? -0.547 -11.015 0.194 1.00 84.44 115 PHE A N 1
ATOM 884 C CA . PHE A 1 115 ? -0.158 -12.290 -0.410 1.00 84.44 115 PHE A CA 1
ATOM 885 C C . PHE A 1 115 ? -0.757 -12.485 -1.804 1.00 84.44 115 PHE A C 1
ATOM 887 O O . PHE A 1 115 ? -0.097 -13.022 -2.689 1.00 84.44 115 PHE A O 1
ATOM 894 N N . LEU A 1 116 ? -1.990 -12.023 -2.018 1.00 82.50 116 LEU A N 1
ATOM 895 C CA . LEU A 1 116 ? -2.642 -12.030 -3.326 1.00 82.50 116 LEU A CA 1
ATOM 896 C C . LEU A 1 116 ? -2.034 -10.997 -4.288 1.00 82.50 116 LEU A C 1
ATOM 898 O O . LEU A 1 116 ? -2.141 -11.174 -5.498 1.00 82.50 116 LEU A O 1
ATOM 902 N N . GLY A 1 117 ? -1.348 -9.967 -3.783 1.00 76.56 117 GLY A N 1
ATOM 903 C CA . GLY A 1 117 ? -0.700 -8.926 -4.586 1.00 76.56 117 GLY A CA 1
ATOM 9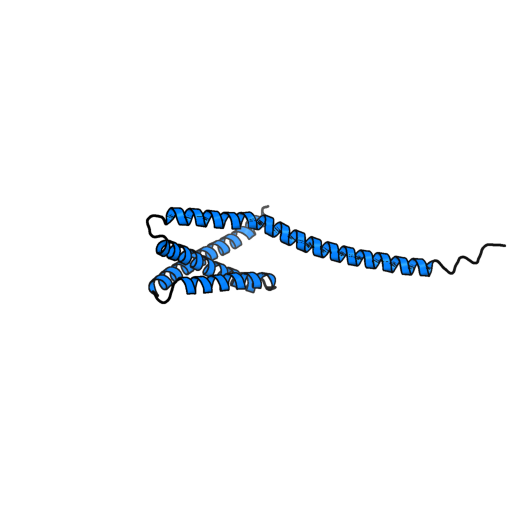04 C C . GLY A 1 117 ? 0.263 -9.467 -5.657 1.00 76.56 117 GLY A C 1
ATOM 905 O O . GLY A 1 117 ? -0.010 -9.275 -6.841 1.00 76.56 117 GLY A O 1
ATOM 906 N N . PRO A 1 118 ? 1.355 -10.172 -5.299 1.00 77.19 118 PRO A N 1
ATOM 907 C CA . PRO A 1 118 ? 2.301 -10.746 -6.262 1.00 77.19 118 PRO A CA 1
ATOM 908 C C . PRO A 1 118 ? 1.685 -11.705 -7.306 1.00 77.19 118 PRO A C 1
ATOM 910 O O . PRO A 1 118 ? 1.959 -11.524 -8.495 1.00 77.19 118 PRO A O 1
ATOM 913 N N . PRO A 1 119 ? 0.837 -12.694 -6.946 1.00 81.19 119 PRO A N 1
ATOM 914 C CA . PRO A 1 119 ? 0.232 -13.594 -7.926 1.00 81.19 119 PRO A CA 1
ATOM 915 C C . PRO A 1 119 ? -0.816 -12.904 -8.810 1.00 81.19 119 PRO A C 1
ATOM 917 O O . PRO A 1 119 ? -0.900 -13.232 -9.997 1.00 81.19 119 PRO A O 1
ATOM 920 N N . LEU A 1 120 ? -1.597 -11.941 -8.295 1.00 72.56 120 LEU A N 1
ATOM 921 C CA . LEU A 1 120 ? -2.505 -11.154 -9.140 1.00 72.56 120 LEU A CA 1
ATOM 922 C C . LEU A 1 120 ? -1.728 -10.214 -10.064 1.00 72.56 120 LEU A C 1
ATOM 924 O O . LEU A 1 120 ? -2.060 -10.145 -11.244 1.00 72.56 120 LEU A O 1
ATOM 928 N N . ALA A 1 121 ? -0.681 -9.543 -9.575 1.00 70.88 121 ALA A N 1
ATOM 929 C CA . ALA A 1 121 ? 0.183 -8.699 -10.400 1.00 70.88 121 ALA A CA 1
ATOM 930 C C . ALA A 1 121 ? 0.817 -9.516 -11.536 1.00 70.88 121 ALA A C 1
ATOM 932 O O . ALA A 1 121 ? 0.753 -9.111 -12.695 1.00 70.88 121 ALA A O 1
ATOM 933 N N . GLY A 1 122 ? 1.317 -10.717 -11.230 1.00 71.56 122 GLY A N 1
ATOM 934 C CA . GLY A 1 122 ? 1.806 -11.662 -12.232 1.00 71.56 122 GLY A CA 1
ATOM 935 C C . GLY A 1 122 ? 0.739 -12.037 -13.266 1.00 71.56 122 GLY A C 1
ATOM 936 O O . GLY A 1 122 ? 1.016 -11.999 -14.461 1.00 71.56 122 GLY A O 1
ATOM 937 N N . LYS A 1 123 ? -0.502 -12.326 -12.845 1.00 72.38 123 LYS A N 1
ATOM 938 C CA . LYS A 1 123 ? -1.613 -12.632 -13.769 1.00 72.38 123 LYS A CA 1
ATOM 939 C C . LYS A 1 123 ? -2.038 -11.444 -14.632 1.00 72.38 123 LYS A C 1
ATOM 941 O O . LYS A 1 123 ? -2.361 -11.661 -15.798 1.00 72.38 123 LYS A O 1
ATOM 946 N N . PHE A 1 124 ? -2.052 -10.223 -14.098 1.00 68.12 124 PHE A N 1
ATOM 947 C CA . PHE A 1 124 ? -2.392 -9.014 -14.856 1.00 68.12 124 PHE A CA 1
ATOM 948 C C . PHE A 1 124 ? -1.320 -8.678 -15.889 1.00 68.12 124 PHE A C 1
ATOM 950 O O . PHE A 1 124 ? -1.649 -8.440 -17.049 1.00 68.12 124 PHE A O 1
ATOM 957 N N . ILE A 1 125 ? -0.045 -8.733 -15.500 1.00 66.38 125 ILE A N 1
ATOM 958 C CA . ILE A 1 125 ? 1.080 -8.507 -16.415 1.00 66.38 125 ILE A CA 1
ATOM 959 C C . ILE A 1 125 ? 1.107 -9.600 -17.489 1.00 66.38 125 ILE A C 1
ATOM 961 O O . ILE A 1 125 ? 1.220 -9.296 -18.674 1.00 66.38 125 ILE A O 1
ATOM 965 N N . LEU A 1 126 ? 0.924 -10.866 -17.100 1.00 65.12 126 LEU A N 1
ATOM 966 C CA . LEU A 1 126 ? 0.884 -11.983 -18.041 1.00 65.12 126 LEU A CA 1
ATOM 967 C C . LEU A 1 126 ? -0.338 -11.907 -18.967 1.00 65.12 126 LEU A C 1
ATOM 969 O O . LEU A 1 126 ? -0.207 -12.181 -20.152 1.00 65.12 126 LEU A O 1
ATOM 973 N N . SER A 1 127 ? -1.514 -11.510 -18.473 1.00 64.88 127 SER A N 1
ATOM 974 C CA . SER A 1 127 ? -2.714 -11.363 -19.313 1.00 64.88 127 SER A CA 1
ATOM 975 C C . SER A 1 127 ? -2.607 -10.175 -20.265 1.00 64.88 127 SER A C 1
ATOM 977 O O . SER A 1 127 ? -2.980 -10.314 -21.426 1.00 64.88 127 SER A O 1
ATOM 979 N N . GLY A 1 128 ? -2.039 -9.048 -19.826 1.00 63.69 128 GLY A N 1
ATOM 980 C CA . GLY A 1 128 ? -1.732 -7.913 -20.700 1.00 63.69 128 GLY A CA 1
ATOM 981 C C . GLY A 1 128 ? -0.703 -8.275 -21.775 1.00 63.69 128 GLY A C 1
ATOM 982 O O . GLY A 1 128 ? -0.906 -7.968 -22.947 1.00 63.69 128 GLY A O 1
ATOM 983 N N . ALA A 1 129 ? 0.347 -9.017 -21.408 1.00 58.91 129 ALA A N 1
ATOM 984 C CA . ALA A 1 129 ? 1.338 -9.536 -22.350 1.00 58.91 129 ALA A CA 1
ATOM 985 C C . ALA A 1 129 ? 0.742 -10.568 -23.321 1.00 58.91 129 ALA A C 1
ATOM 987 O O . ALA A 1 129 ? 1.086 -10.554 -24.498 1.00 58.91 129 ALA A O 1
ATOM 988 N N . ARG A 1 130 ? -0.188 -11.425 -22.872 1.00 61.81 130 ARG A N 1
ATOM 989 C CA . ARG A 1 130 ? -0.936 -12.342 -23.751 1.00 61.81 130 ARG A CA 1
ATOM 990 C C . ARG A 1 130 ? -1.849 -11.588 -24.709 1.00 61.81 130 ARG A C 1
ATOM 992 O O . ARG A 1 130 ? -1.937 -11.988 -25.858 1.00 61.81 130 ARG A O 1
ATOM 999 N N . PHE A 1 131 ? -2.481 -10.497 -24.279 1.00 63.59 131 PHE A N 1
ATOM 1000 C CA . PHE A 1 131 ? -3.266 -9.641 -25.170 1.00 63.59 131 PHE A CA 1
ATOM 1001 C C . PHE A 1 131 ? -2.366 -8.983 -26.228 1.00 63.59 131 PHE A C 1
ATOM 1003 O O . PHE A 1 131 ? -2.675 -9.030 -27.409 1.00 63.59 131 PHE A O 1
ATOM 1010 N N . LEU A 1 132 ? -1.195 -8.471 -25.838 1.00 59.69 132 LEU A N 1
ATOM 1011 C CA . LEU A 1 132 ? -0.193 -7.949 -26.777 1.00 59.69 132 LEU A CA 1
ATOM 1012 C C . LEU A 1 132 ? 0.364 -9.027 -27.722 1.00 59.69 132 LEU A C 1
ATOM 1014 O O . LEU A 1 132 ? 0.583 -8.745 -28.893 1.00 59.69 132 LEU A O 1
ATOM 1018 N N . PHE A 1 133 ? 0.558 -10.258 -27.244 1.00 61.19 133 PHE A N 1
ATOM 1019 C CA . PHE A 1 133 ? 1.034 -11.381 -28.056 1.00 61.19 133 PHE A CA 1
ATOM 1020 C C . PHE A 1 133 ? -0.037 -11.893 -29.026 1.00 61.19 133 PHE A C 1
ATOM 1022 O O . PHE A 1 133 ? 0.291 -12.193 -30.167 1.00 61.19 133 PHE A O 1
ATOM 1029 N N . LEU A 1 134 ? -1.311 -11.935 -28.619 1.00 63.19 134 LEU A N 1
ATOM 1030 C CA . LEU A 1 134 ? -2.427 -12.273 -29.509 1.00 63.19 134 LEU A CA 1
ATOM 1031 C C . LEU A 1 134 ? -2.613 -11.203 -30.588 1.00 63.19 134 LEU A C 1
ATOM 1033 O O . LEU A 1 134 ? -2.723 -11.542 -31.758 1.00 63.19 134 LEU A O 1
ATOM 1037 N N . LEU A 1 135 ? -2.530 -9.923 -30.223 1.00 62.00 135 LEU A N 1
ATOM 1038 C CA . LEU A 1 135 ? -2.579 -8.812 -31.177 1.00 62.00 135 LEU A CA 1
ATOM 1039 C C . LEU A 1 135 ? -1.351 -8.814 -32.112 1.00 62.00 135 LEU A C 1
ATOM 1041 O O . LEU A 1 135 ? -1.477 -8.504 -33.295 1.00 62.00 135 LEU A O 1
ATOM 1045 N N . ALA A 1 136 ? -0.172 -9.214 -31.622 1.00 60.47 136 ALA A N 1
ATOM 1046 C CA . ALA A 1 136 ? 1.023 -9.399 -32.447 1.00 60.47 136 ALA A CA 1
ATOM 1047 C C . ALA A 1 136 ? 0.922 -10.625 -33.374 1.00 60.47 136 ALA A C 1
ATOM 1049 O O . ALA A 1 136 ? 1.346 -10.537 -34.525 1.00 60.47 136 ALA A O 1
ATOM 1050 N N . GLN A 1 137 ? 0.335 -11.738 -32.917 1.00 61.25 137 GLN A N 1
ATOM 1051 C CA . GLN A 1 137 ? 0.044 -12.904 -33.759 1.00 61.25 137 GLN A CA 1
ATOM 1052 C C . GLN A 1 137 ? -0.982 -12.569 -34.838 1.00 61.25 137 GLN A C 1
ATOM 1054 O O . GLN A 1 137 ? -0.796 -12.968 -35.979 1.00 61.25 137 GLN A O 1
ATOM 1059 N N . GLU A 1 138 ? -2.012 -11.791 -34.520 1.00 60.41 138 GLU A N 1
ATOM 1060 C CA . GLU A 1 138 ? -3.030 -11.379 -35.489 1.00 60.41 138 GLU A CA 1
ATOM 1061 C C . GLU A 1 138 ? -2.465 -10.394 -36.530 1.00 60.41 138 GLU A C 1
ATOM 1063 O O . GLU A 1 138 ? -2.807 -10.462 -37.711 1.00 60.41 138 GLU A O 1
ATOM 1068 N N . CYS A 1 139 ? -1.515 -9.535 -36.137 1.00 50.38 139 CYS A N 1
ATOM 1069 C CA . CYS A 1 139 ? -0.731 -8.723 -37.075 1.00 50.38 139 CYS A CA 1
ATOM 1070 C C . CYS A 1 139 ? 0.234 -9.556 -37.944 1.00 50.38 139 CYS A C 1
ATOM 1072 O O . CYS A 1 139 ? 0.389 -9.245 -39.126 1.00 50.38 139 CYS A O 1
ATOM 1074 N N . LEU A 1 140 ? 0.866 -10.603 -37.398 1.00 54.81 140 LEU A N 1
ATOM 1075 C CA . LEU A 1 140 ? 1.753 -11.506 -38.148 1.00 54.81 140 LEU A CA 1
ATOM 1076 C C . LEU A 1 140 ? 0.985 -12.394 -39.135 1.00 54.81 140 LEU A C 1
ATOM 1078 O O . LEU A 1 140 ? 1.444 -12.580 -40.258 1.00 54.81 140 LEU A O 1
ATOM 1082 N N . ASP A 1 141 ? -0.201 -12.872 -38.763 1.00 55.50 141 ASP A N 1
ATOM 1083 C CA . ASP A 1 141 ? -1.063 -13.669 -39.642 1.00 55.50 141 ASP A CA 1
ATOM 1084 C C . ASP A 1 141 ? -1.601 -12.821 -40.809 1.00 55.50 141 ASP A C 1
ATOM 1086 O O . ASP A 1 141 ? -1.611 -13.248 -41.965 1.00 55.50 141 ASP A O 1
ATOM 1090 N N . LYS A 1 142 ? -1.915 -11.541 -40.547 1.00 57.28 142 LYS A N 1
ATOM 1091 C CA . LYS A 1 142 ? -2.225 -10.568 -41.606 1.00 57.28 142 LYS A CA 1
ATOM 1092 C C . LYS A 1 142 ? -1.043 -10.280 -42.533 1.00 57.28 142 LYS A C 1
ATOM 1094 O O . LYS A 1 142 ? -1.273 -10.066 -43.719 1.00 57.28 142 LYS A O 1
ATOM 1099 N N . GLN A 1 143 ? 0.195 -10.250 -42.033 1.00 53.44 143 GLN A N 1
ATOM 1100 C CA . GLN A 1 143 ? 1.389 -10.089 -42.877 1.00 53.44 143 GLN A CA 1
ATOM 1101 C C . GLN A 1 143 ? 1.641 -11.335 -43.737 1.00 53.44 143 GLN A C 1
ATOM 1103 O O . GLN A 1 143 ? 1.842 -11.194 -44.940 1.00 53.44 143 GLN A O 1
ATOM 1108 N N . ALA A 1 144 ? 1.525 -12.537 -43.164 1.00 55.56 144 ALA A N 1
ATOM 1109 C CA . ALA A 1 144 ? 1.714 -13.800 -43.880 1.00 55.56 144 ALA A CA 1
ATOM 1110 C C . ALA A 1 144 ? 0.639 -14.054 -44.956 1.00 55.56 144 ALA A C 1
ATOM 1112 O O . ALA A 1 144 ? 0.938 -14.606 -46.016 1.00 55.56 144 ALA A O 1
ATOM 1113 N N . ASN A 1 145 ? -0.606 -13.627 -44.725 1.00 54.03 145 ASN A N 1
ATOM 1114 C CA . ASN A 1 145 ? -1.667 -13.701 -45.733 1.00 54.03 145 ASN A CA 1
ATOM 1115 C C . ASN A 1 145 ? -1.458 -12.665 -46.856 1.00 54.03 145 ASN A C 1
ATOM 1117 O O . ASN A 1 145 ? -1.617 -12.976 -48.032 1.00 54.03 145 ASN A O 1
ATOM 1121 N N . ASN A 1 146 ? -1.016 -11.449 -46.517 1.00 54.31 146 ASN A N 1
ATOM 1122 C CA . ASN A 1 146 ? -0.741 -10.420 -47.521 1.00 54.31 146 ASN A CA 1
ATOM 1123 C C . ASN A 1 146 ? 0.459 -10.807 -48.409 1.00 54.31 146 ASN A C 1
ATOM 1125 O O . ASN A 1 146 ? 0.375 -10.653 -49.622 1.00 54.31 146 ASN A O 1
ATOM 1129 N N . GLU A 1 147 ? 1.533 -11.383 -47.848 1.00 55.28 147 GLU A N 1
ATOM 1130 C CA . GLU A 1 147 ? 2.653 -11.934 -48.634 1.00 55.28 147 GLU A CA 1
ATOM 1131 C C . GLU A 1 147 ? 2.228 -13.099 -49.546 1.00 55.28 147 GLU A C 1
ATOM 1133 O O . GLU A 1 147 ? 2.631 -13.123 -50.705 1.00 55.28 147 GLU A O 1
ATOM 1138 N N . ASN A 1 148 ? 1.366 -14.022 -49.100 1.00 52.69 148 ASN A N 1
ATOM 1139 C CA . ASN A 1 148 ? 0.877 -15.106 -49.969 1.00 52.69 148 ASN A CA 1
ATOM 1140 C C . ASN A 1 148 ? 0.087 -14.588 -51.184 1.00 52.69 148 ASN A C 1
ATOM 1142 O O . ASN A 1 148 ? 0.243 -15.121 -52.280 1.00 52.69 148 ASN A O 1
ATOM 1146 N N . ILE A 1 149 ? -0.684 -13.506 -51.032 1.00 53.09 149 ILE A N 1
ATOM 1147 C CA . ILE A 1 149 ? -1.420 -12.883 -52.145 1.00 53.09 149 ILE A CA 1
ATOM 1148 C C . ILE A 1 149 ? -0.462 -12.223 -53.159 1.00 53.09 149 ILE A C 1
ATOM 1150 O O . ILE A 1 149 ? -0.696 -12.303 -54.366 1.00 53.09 149 ILE A O 1
ATOM 1154 N N . TYR A 1 150 ? 0.652 -11.620 -52.720 1.00 46.59 150 TYR A N 1
ATOM 1155 C CA . TYR A 1 150 ? 1.667 -11.085 -53.645 1.00 46.59 150 TYR A CA 1
ATOM 1156 C C . TYR A 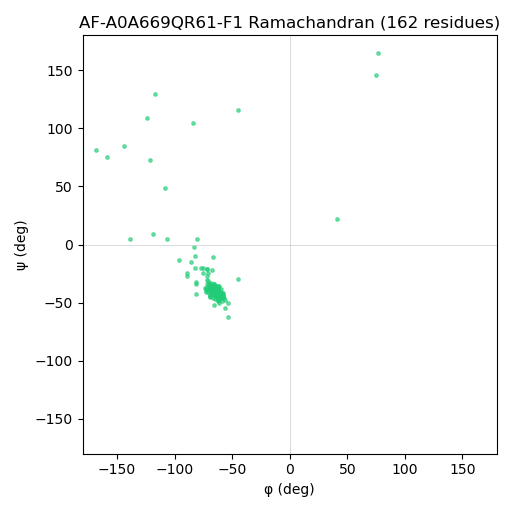1 150 ? 2.462 -12.186 -54.364 1.00 46.59 150 TYR A C 1
ATOM 1158 O O . TYR A 1 150 ? 2.872 -11.996 -55.510 1.00 46.59 150 TYR A O 1
ATOM 1166 N N . LEU A 1 151 ? 2.673 -13.334 -53.719 1.00 48.62 151 LEU A N 1
ATOM 1167 C CA . LEU A 1 151 ? 3.441 -14.458 -54.262 1.00 48.62 151 LEU A CA 1
ATOM 1168 C C . LEU A 1 151 ? 2.604 -15.320 -55.224 1.00 48.62 151 LEU A C 1
ATOM 1170 O O . LEU A 1 151 ? 3.143 -15.794 -56.223 1.00 48.62 151 LEU A O 1
ATOM 1174 N N . GLU A 1 152 ? 1.293 -15.450 -54.998 1.00 53.16 152 GLU A N 1
ATOM 1175 C CA . GLU A 1 152 ? 0.363 -16.090 -55.941 1.00 53.16 152 GLU A CA 1
ATOM 1176 C C . GLU A 1 152 ? 0.167 -15.231 -57.205 1.00 53.16 152 GLU A C 1
ATOM 1178 O O . GLU A 1 152 ? 0.177 -15.752 -58.319 1.00 53.16 152 GLU A O 1
ATOM 1183 N N . GLN A 1 153 ? 0.124 -13.899 -57.071 1.00 53.88 153 GLN A N 1
ATOM 1184 C CA . GLN A 1 153 ? -0.005 -12.996 -58.221 1.00 53.88 153 GLN A CA 1
ATOM 1185 C C . GLN A 1 153 ? 1.307 -12.803 -59.012 1.00 53.88 153 GLN A C 1
ATOM 1187 O O . GLN A 1 153 ? 1.276 -12.417 -60.180 1.00 53.88 153 GLN A O 1
ATOM 1192 N N . ALA A 1 154 ? 2.467 -13.089 -58.407 1.00 51.41 154 ALA A N 1
ATOM 1193 C CA . ALA A 1 154 ? 3.768 -13.091 -59.086 1.00 51.41 154 ALA A CA 1
ATOM 1194 C C . ALA A 1 154 ? 4.103 -14.431 -59.777 1.00 51.41 154 ALA A C 1
ATOM 1196 O O . ALA A 1 154 ? 5.017 -14.473 -60.606 1.00 51.41 154 ALA A O 1
ATOM 1197 N N . ALA A 1 155 ? 3.381 -15.512 -59.459 1.00 50.62 155 ALA A N 1
ATOM 1198 C CA . ALA A 1 155 ? 3.633 -16.849 -59.999 1.00 50.62 155 ALA A CA 1
ATOM 1199 C C . ALA A 1 155 ? 3.032 -17.097 -61.398 1.00 50.62 155 ALA A C 1
ATOM 1201 O O . ALA A 1 155 ? 3.403 -18.088 -62.026 1.00 50.62 155 ALA A O 1
ATOM 1202 N N . ASP A 1 156 ? 2.186 -16.201 -61.924 1.00 53.81 156 ASP A N 1
ATOM 1203 C CA . ASP A 1 156 ? 1.503 -16.397 -63.215 1.00 53.81 156 ASP A CA 1
ATOM 1204 C C . ASP A 1 156 ? 1.789 -15.292 -64.257 1.00 53.81 156 ASP A C 1
ATOM 1206 O O . ASP A 1 156 ? 0.957 -14.433 -64.559 1.00 53.81 156 ASP A O 1
ATOM 1210 N N . PRO A 1 157 ? 3.011 -15.276 -64.825 1.00 50.75 157 PRO A N 1
ATOM 1211 C CA . PRO A 1 157 ? 3.109 -15.027 -66.271 1.00 50.75 157 PRO A CA 1
ATOM 1212 C C . PRO A 1 157 ? 4.133 -15.896 -67.037 1.00 50.75 157 PRO A C 1
ATOM 1214 O O . PRO A 1 157 ? 4.330 -15.681 -68.234 1.00 50.75 157 PRO A O 1
ATOM 1217 N N . TYR A 1 158 ? 4.799 -16.879 -66.414 1.00 47.78 158 TYR A N 1
ATOM 1218 C CA . TYR A 1 158 ? 5.931 -17.595 -67.046 1.00 47.78 158 TYR A CA 1
ATOM 1219 C C . TYR A 1 158 ? 5.658 -19.037 -67.510 1.00 47.78 158 TYR A C 1
ATOM 1221 O O . TYR A 1 158 ? 6.572 -19.684 -68.024 1.00 47.78 158 TYR A O 1
ATOM 1229 N N . PHE A 1 159 ? 4.425 -19.552 -67.420 1.00 48.69 159 PHE A N 1
ATOM 1230 C CA . PHE A 1 159 ? 4.134 -20.943 -67.817 1.00 48.69 159 PHE A CA 1
ATOM 1231 C C . PHE A 1 159 ? 3.952 -21.171 -69.338 1.00 48.69 159 PHE A C 1
ATOM 1233 O O . PHE A 1 159 ? 3.700 -22.288 -69.779 1.00 48.69 159 PHE A O 1
ATOM 1240 N N . HIS A 1 160 ? 4.160 -20.159 -70.189 1.00 42.06 160 HIS A N 1
ATOM 1241 C CA . HIS A 1 160 ? 4.033 -20.282 -71.651 1.00 42.06 160 HIS A CA 1
ATOM 1242 C C . HIS A 1 160 ? 5.376 -20.250 -72.402 1.00 42.06 160 HIS A C 1
ATOM 1244 O O . HIS A 1 160 ? 5.529 -19.530 -73.389 1.00 42.06 160 HIS A O 1
ATOM 1250 N N . ARG A 1 161 ? 6.385 -21.029 -71.987 1.00 48.94 161 ARG A N 1
ATOM 1251 C CA . ARG A 1 161 ? 7.529 -21.300 -72.883 1.00 48.94 161 ARG A CA 1
ATOM 1252 C C . ARG A 1 161 ? 8.327 -22.558 -72.534 1.00 48.94 161 ARG A C 1
ATOM 1254 O O . ARG A 1 161 ? 9.455 -22.453 -72.068 1.00 48.94 161 ARG A O 1
ATOM 1261 N N . LYS A 1 162 ? 7.788 -23.744 -72.835 1.00 43.19 162 LYS A N 1
ATOM 1262 C CA . LYS A 1 162 ? 8.591 -24.901 -73.290 1.00 43.19 162 LYS A CA 1
ATOM 1263 C C . LYS A 1 162 ? 7.699 -26.027 -73.827 1.00 43.19 162 LYS A C 1
ATOM 1265 O O . LYS A 1 162 ? 7.428 -27.012 -73.157 1.00 43.19 162 LYS A O 1
ATOM 1270 N N . SER A 1 163 ? 7.282 -25.879 -75.079 1.00 47.41 163 SER A N 1
ATOM 1271 C CA . SER A 1 163 ? 7.038 -27.020 -75.963 1.00 47.41 163 SER A CA 1
ATOM 1272 C C . SER A 1 163 ? 7.447 -26.626 -77.382 1.00 47.41 163 SER A C 1
ATOM 1274 O O . SER A 1 163 ? 6.636 -26.127 -78.160 1.00 47.41 163 SER A O 1
ATOM 1276 N N . SER A 1 164 ? 8.733 -26.770 -77.685 1.00 41.44 164 SER A N 1
ATOM 1277 C CA . SER A 1 164 ? 9.223 -27.043 -79.035 1.00 41.44 164 SER A CA 1
ATOM 1278 C C . SER A 1 164 ? 10.645 -27.566 -78.966 1.00 41.44 164 SER A C 1
ATOM 1280 O O . SER A 1 164 ? 11.374 -27.149 -78.036 1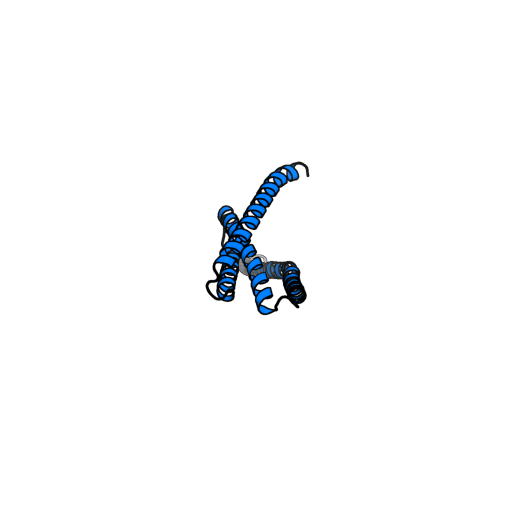.00 41.44 164 SER A O 1
#

Solvent-accessible surface area (backbone atoms only — not comparable to full-atom values): 9315 Å² total; per-residue (Å²): 115,79,75,58,56,67,59,47,52,57,55,50,51,54,50,50,54,51,50,52,53,37,55,53,52,22,50,51,48,48,55,54,55,64,71,52,82,71,73,67,68,66,58,58,52,52,54,51,51,52,52,48,53,51,54,59,67,45,53,88,71,57,91,45,72,68,60,50,54,52,50,51,52,53,45,52,30,53,49,48,34,49,54,55,51,50,55,53,52,45,39,72,73,61,30,85,90,46,32,68,62,53,49,52,54,49,51,51,56,51,46,53,55,57,63,48,41,63,61,50,51,50,50,51,54,51,49,51,50,48,51,53,48,51,55,49,49,56,52,48,52,52,49,55,52,52,50,49,55,55,52,59,66,66,67,72,81,70,90,85,77,87,90,129

Mean predicted aligned error: 14.52 Å

InterPro domains:
  IPR036259 MFS transporter superfamily [G3DSA:1.20.1250.20] (9-137)
  IPR036259 MFS transporter superfamily [SSF103473] (15-134)
  IPR050327 Proton-linked Monocarboxylate Transporter [PTHR11360] (24-124)

Foldseek 3Di:
DVVVVVVVVVVVVVVVVLVVVLLVLLVVCLVVVVVVPDDDLVVVLVVLVVVLVVLVVCLVVDPDPVVNVVSVSVSSNSV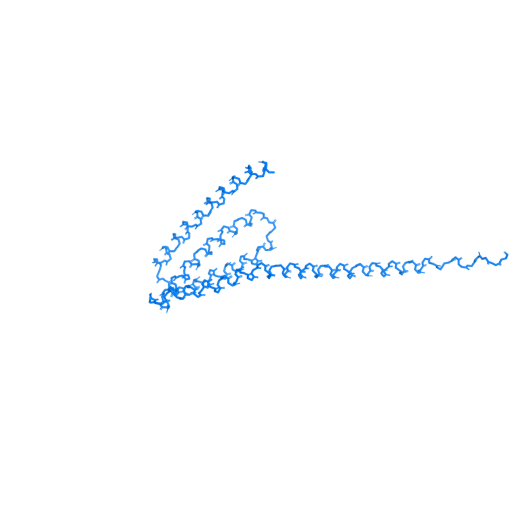SNSVSSVLVVLCVPVPPPCSVVVVVVVVVVVVVVVVVVVVVVVVVVVVVVVVVVVVVVVVVVVVVVVVVVVVVVVVPDPPPDDDD

Nearest PDB structures (foldseek):
  2rld-assembly1_D  TM=4.864E-01  e=6.316E+00  Bacteroides thetaiotaomicron VPI-5482
  2v0o-assembly2_C  TM=2.309E-01  e=9.129E+00  Homo sapiens

Sequence (164 aa):
TRHENIFIFPVTVFTNIGALTILISSRLLCGWYANLHLTKTIHLLTMTITLISTSLMLLPLANNYLSLAIFTGFYGFFFGTTVAVHITVLAEVVGMSDFDSALGLFMLIRSIGGFLGPPLAGKFILSGARFLFLLAQECLDKQANNENIYLEQAADPYFHRKSS

Radius of gyration: 29.04 Å; Cα contacts (8 Å, |Δi|>4): 44; chains: 1; bounding box: 49×46×105 Å

pLDDT: mean 71.58, std 13.12, range [41.44, 93.44]

Secondary structure (DSSP, 8-state):
-HHHHHHHHHHHHHHHHHHHHHHHHHHHHHHHHHHH--S-HHHHHHHHHHHHHHHHHHGGG---HHHHHHHHHHHHHHHHHHHHHHHHHHHHHH-TTTHHHHHHHHHHHHHHHHHHHHHHHHHHHHHHHHHHHHHHHHHHHHHHHHHHHHHHHHSSS--S----